Protein AF-A0A8X7VVK4-F1 (afdb_monomer)

Structure (mmCIF, N/CA/C/O backbone):
data_AF-A0A8X7VVK4-F1
#
_entry.id   AF-A0A8X7VVK4-F1
#
loop_
_atom_site.group_PDB
_atom_site.id
_atom_site.type_symbol
_atom_site.label_atom_id
_atom_site.label_alt_id
_atom_site.label_comp_id
_atom_site.label_asym_id
_atom_site.label_entity_id
_atom_site.label_seq_id
_atom_site.pdbx_PDB_ins_code
_atom_site.Cartn_x
_atom_site.Cartn_y
_atom_site.Cartn_z
_atom_site.occupancy
_atom_site.B_iso_or_equiv
_atom_site.auth_seq_id
_atom_site.auth_comp_id
_atom_site.auth_asym_id
_atom_site.auth_atom_id
_atom_site.pdbx_PDB_model_num
ATOM 1 N N . MET A 1 1 ? 16.502 -6.068 6.918 1.00 38.62 1 MET A N 1
ATOM 2 C CA . MET A 1 1 ? 16.015 -5.751 5.562 1.00 38.62 1 MET A CA 1
ATOM 3 C C . MET A 1 1 ? 16.418 -4.319 5.235 1.00 38.62 1 MET A C 1
ATOM 5 O O . MET A 1 1 ? 16.057 -3.418 5.979 1.00 38.62 1 MET A O 1
ATOM 9 N N . LYS A 1 2 ? 17.258 -4.122 4.217 1.00 39.16 2 LYS A N 1
ATOM 10 C CA . LYS A 1 2 ? 17.658 -2.821 3.658 1.00 39.16 2 LYS A CA 1
ATOM 11 C C . LYS A 1 2 ? 17.885 -3.064 2.168 1.00 39.16 2 LYS A C 1
ATOM 13 O O . LYS A 1 2 ? 18.867 -3.705 1.820 1.00 39.16 2 LYS A O 1
ATOM 18 N N . GLY A 1 3 ? 16.980 -2.604 1.322 1.00 45.78 3 GLY A N 1
ATOM 19 C CA . GLY A 1 3 ? 17.112 -2.715 -0.130 1.00 45.78 3 GLY A CA 1
ATOM 20 C C . GLY A 1 3 ? 15.787 -2.328 -0.763 1.00 45.78 3 GLY A C 1
ATOM 21 O O . GLY A 1 3 ? 14.798 -2.993 -0.491 1.00 45.78 3 GLY A O 1
ATOM 22 N N . GLY A 1 4 ? 15.754 -1.202 -1.477 1.00 51.59 4 GLY A N 1
ATOM 23 C CA . GLY A 1 4 ? 14.548 -0.658 -2.114 1.00 51.59 4 GLY A CA 1
ATOM 24 C C . GLY A 1 4 ? 14.309 0.824 -1.810 1.00 51.59 4 GLY A C 1
ATOM 25 O O . GLY A 1 4 ? 14.364 1.642 -2.713 1.00 51.59 4 GLY A O 1
ATOM 26 N N . TYR A 1 5 ? 14.176 1.214 -0.535 1.00 51.94 5 TYR A N 1
ATOM 27 C CA . TYR A 1 5 ? 13.741 2.578 -0.151 1.00 51.94 5 TYR A CA 1
ATOM 28 C C . TYR A 1 5 ? 14.646 3.746 -0.600 1.00 51.94 5 TYR A C 1
ATOM 30 O O . TYR A 1 5 ? 14.247 4.906 -0.580 1.00 51.94 5 TYR A O 1
ATOM 38 N N . VAL A 1 6 ? 15.907 3.479 -0.958 1.00 53.59 6 VAL A N 1
ATOM 39 C CA . VAL A 1 6 ? 16.821 4.519 -1.481 1.00 53.59 6 VAL A CA 1
ATOM 40 C C . VAL A 1 6 ? 16.624 4.721 -2.990 1.00 53.59 6 VAL A C 1
ATOM 42 O O . VAL A 1 6 ? 17.067 5.728 -3.541 1.00 53.59 6 VAL A O 1
ATOM 45 N N . GLU A 1 7 ? 15.969 3.780 -3.665 1.00 55.19 7 GLU A N 1
ATOM 46 C CA . GLU A 1 7 ? 15.733 3.763 -5.111 1.00 55.19 7 GLU A CA 1
ATOM 47 C C . GLU A 1 7 ? 14.411 4.446 -5.486 1.00 55.19 7 GLU A C 1
ATOM 49 O O . GLU A 1 7 ? 14.285 4.939 -6.606 1.00 55.19 7 GLU A O 1
ATOM 54 N N . ASP A 1 8 ? 13.515 4.648 -4.511 1.00 56.91 8 ASP A N 1
ATOM 55 C CA . ASP A 1 8 ? 12.306 5.483 -4.615 1.00 56.91 8 ASP A CA 1
ATOM 56 C C . ASP A 1 8 ? 12.612 6.932 -5.029 1.00 56.91 8 ASP A C 1
ATOM 58 O O . ASP A 1 8 ? 11.736 7.657 -5.501 1.00 56.91 8 ASP A O 1
ATOM 62 N N . LYS A 1 9 ? 13.868 7.374 -4.861 1.00 55.47 9 LYS A N 1
ATOM 63 C CA . LYS A 1 9 ? 14.325 8.715 -5.256 1.00 55.47 9 LYS A CA 1
ATOM 64 C C . LYS A 1 9 ? 14.237 8.958 -6.764 1.00 55.47 9 LYS A C 1
ATOM 66 O O . LYS A 1 9 ? 14.234 10.111 -7.193 1.00 55.47 9 LYS A O 1
ATOM 71 N N . TRP A 1 10 ? 14.216 7.897 -7.571 1.00 56.47 10 TRP A N 1
ATOM 72 C CA . TRP A 1 10 ? 14.170 7.996 -9.023 1.00 56.47 10 TRP A CA 1
ATOM 73 C C . TRP A 1 10 ? 12.754 7.764 -9.517 1.00 56.47 10 TRP A C 1
ATOM 75 O O . TRP A 1 10 ? 12.226 6.672 -9.376 1.00 56.47 10 TRP A O 1
ATOM 85 N N . VAL A 1 11 ? 12.172 8.757 -10.192 1.00 57.84 11 VAL A N 1
ATOM 86 C CA . VAL A 1 11 ? 10.806 8.680 -10.751 1.00 57.84 11 VAL A CA 1
ATOM 87 C C . VAL A 1 11 ? 10.636 7.535 -11.766 1.00 57.84 11 VAL A C 1
ATOM 89 O O . VAL A 1 11 ? 9.521 7.081 -11.999 1.00 57.84 11 VAL A O 1
ATOM 92 N N . GLN A 1 12 ? 11.728 7.045 -12.360 1.00 57.22 12 GLN A N 1
ATOM 93 C CA . GLN A 1 12 ? 11.722 5.964 -13.355 1.00 57.22 12 GLN A CA 1
ATOM 94 C C . GLN A 1 12 ? 12.023 4.570 -12.780 1.00 57.22 12 GLN A C 1
ATOM 96 O O . GLN A 1 12 ? 12.034 3.605 -13.537 1.00 57.22 12 GLN A O 1
ATOM 101 N N . GLY A 1 13 ? 12.237 4.462 -11.468 1.00 61.16 13 GLY A N 1
ATOM 102 C CA . GLY A 1 13 ? 12.552 3.205 -10.788 1.00 61.16 13 GLY A CA 1
ATOM 103 C C . GLY A 1 13 ? 14.032 2.847 -10.892 1.00 61.16 13 GLY A C 1
ATOM 104 O O . GLY A 1 13 ? 14.853 3.651 -11.337 1.00 61.16 13 GLY A O 1
ATOM 105 N N . CYS A 1 14 ? 14.371 1.643 -10.446 1.00 61.34 14 CYS A N 1
ATOM 106 C CA . CYS A 1 14 ? 15.685 1.028 -10.612 1.00 61.34 14 CYS A CA 1
ATOM 107 C C . CYS A 1 14 ? 15.613 -0.150 -11.598 1.00 61.34 14 CYS A C 1
ATOM 109 O O . CYS A 1 14 ? 14.528 -0.657 -11.891 1.00 61.34 14 CYS A O 1
ATOM 111 N N . GLU A 1 15 ? 16.773 -0.580 -12.100 1.00 61.91 15 GLU A N 1
ATOM 112 C CA . GLU A 1 15 ? 16.936 -1.781 -12.933 1.00 61.91 15 GLU A CA 1
ATOM 113 C C . GLU A 1 15 ? 16.760 -3.048 -12.078 1.00 61.91 15 GLU A C 1
ATOM 115 O O . GLU A 1 15 ? 17.711 -3.765 -11.779 1.00 61.91 15 GLU A O 1
ATOM 120 N N . ASN A 1 16 ? 15.537 -3.306 -11.621 1.00 65.19 16 ASN A N 1
ATOM 121 C CA . ASN A 1 16 ? 15.143 -4.659 -11.255 1.00 65.19 16 ASN A CA 1
ATOM 122 C C . ASN A 1 16 ? 14.612 -5.318 -12.522 1.00 65.19 16 ASN A C 1
ATOM 124 O O . ASN A 1 16 ? 13.587 -4.887 -13.032 1.00 65.19 16 ASN A O 1
ATOM 128 N N . ASP A 1 17 ? 15.302 -6.334 -13.031 1.00 68.62 17 ASP A N 1
ATOM 129 C CA . ASP A 1 17 ? 14.885 -7.051 -14.245 1.00 68.62 17 ASP A CA 1
ATOM 130 C C . ASP A 1 17 ? 14.065 -8.315 -13.935 1.00 68.62 17 ASP A C 1
ATOM 132 O O . ASP A 1 17 ? 13.498 -8.927 -14.836 1.00 68.62 17 ASP A O 1
ATOM 136 N N . ASP A 1 18 ? 1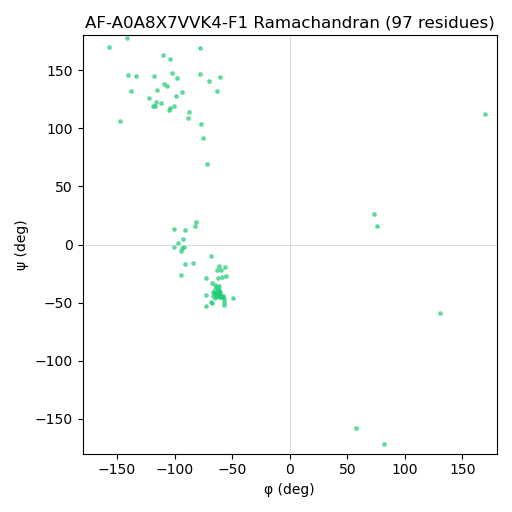3.928 -8.684 -12.659 1.00 79.81 18 ASP A N 1
ATOM 137 C CA . ASP A 1 18 ? 13.276 -9.925 -12.214 1.00 79.81 18 ASP A CA 1
ATOM 138 C C . ASP A 1 18 ? 11.737 -9.846 -12.130 1.00 79.81 18 ASP A C 1
ATOM 140 O O . ASP A 1 18 ? 11.091 -10.709 -11.535 1.00 79.81 18 ASP A O 1
ATOM 144 N N . TRP A 1 19 ? 11.110 -8.843 -12.756 1.00 84.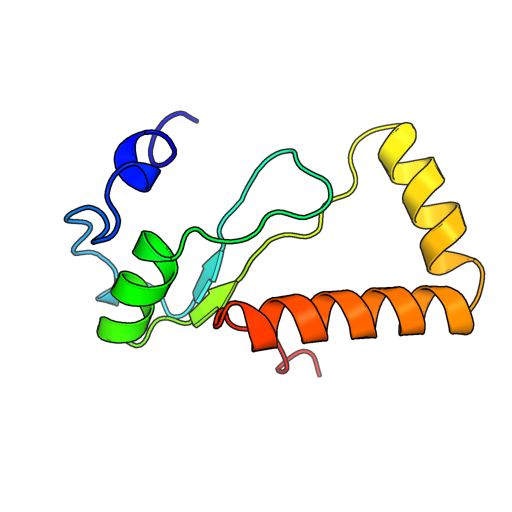31 19 TRP A N 1
ATOM 145 C CA . TRP A 1 19 ? 9.646 -8.694 -12.780 1.00 84.31 19 TRP A CA 1
ATOM 146 C C . TRP A 1 19 ? 8.922 -9.891 -13.401 1.00 84.31 19 TRP A C 1
ATOM 148 O O . TRP A 1 19 ? 7.800 -10.192 -13.018 1.00 84.31 19 TRP A O 1
ATOM 158 N N . TYR A 1 20 ? 9.570 -10.615 -14.316 1.00 83.44 20 TYR A N 1
ATOM 159 C CA . TYR A 1 20 ? 9.006 -11.814 -14.948 1.00 83.44 20 TYR A CA 1
ATOM 160 C C . TYR A 1 20 ? 8.839 -13.004 -13.986 1.00 83.44 20 TYR A C 1
ATOM 162 O O . TYR A 1 20 ? 8.246 -14.012 -14.366 1.00 83.44 20 TYR A O 1
ATOM 170 N N . LEU A 1 21 ? 9.381 -12.9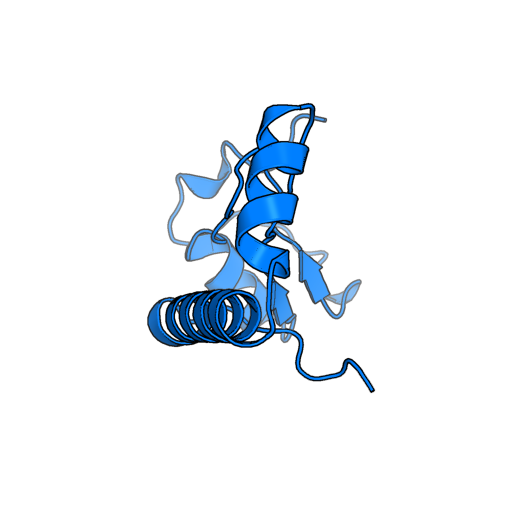22 -12.766 1.00 87.75 21 LEU A N 1
ATOM 171 C CA . LEU A 1 21 ? 9.262 -13.960 -11.740 1.00 87.75 21 LEU A CA 1
ATOM 172 C C . LEU A 1 21 ? 8.063 -13.753 -10.804 1.00 87.75 21 LEU A C 1
ATOM 174 O O . LEU A 1 21 ? 7.866 -14.568 -9.901 1.00 87.75 21 LEU A O 1
ATOM 178 N N . MET A 1 22 ? 7.288 -12.677 -10.973 1.00 86.38 22 MET A N 1
ATOM 179 C CA . MET A 1 22 ? 6.187 -12.336 -10.074 1.00 86.38 22 MET A CA 1
ATOM 180 C C . MET A 1 22 ? 4.968 -11.802 -10.824 1.00 86.38 22 MET A C 1
ATOM 182 O O . MET A 1 22 ? 5.096 -11.072 -11.798 1.00 86.38 22 MET A O 1
ATOM 186 N N . ASP A 1 23 ? 3.779 -12.108 -10.311 1.00 86.38 23 ASP A N 1
ATOM 187 C CA . ASP A 1 23 ? 2.515 -11.562 -10.823 1.00 86.38 23 ASP A CA 1
ATOM 188 C C . ASP A 1 23 ? 2.064 -10.314 -10.041 1.00 86.38 23 ASP A C 1
ATOM 190 O O . ASP A 1 23 ? 1.351 -9.452 -10.560 1.00 86.38 23 ASP A O 1
ATOM 194 N N . VAL A 1 24 ? 2.489 -10.212 -8.775 1.00 88.38 24 VAL A N 1
ATOM 195 C CA . VAL A 1 24 ? 2.099 -9.153 -7.838 1.00 88.38 24 VAL A CA 1
ATOM 196 C C . VAL A 1 24 ? 3.314 -8.679 -7.044 1.00 88.38 24 VAL A C 1
ATOM 198 O O . VAL A 1 24 ? 4.043 -9.480 -6.460 1.00 88.38 24 VAL A O 1
ATOM 201 N N . PHE A 1 25 ? 3.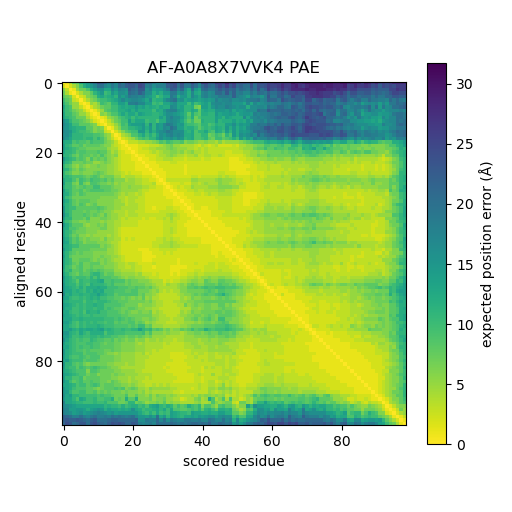490 -7.364 -6.972 1.00 88.56 25 PHE A N 1
ATOM 202 C CA . PHE A 1 25 ? 4.485 -6.683 -6.159 1.00 88.56 25 PHE A CA 1
ATOM 203 C C . PHE A 1 25 ? 3.800 -5.905 -5.033 1.00 88.56 25 PHE A C 1
ATOM 205 O O . PHE A 1 25 ? 2.964 -5.037 -5.274 1.00 88.56 25 PHE A O 1
ATOM 212 N N . VAL A 1 26 ? 4.161 -6.211 -3.788 1.00 88.75 26 VAL A N 1
ATOM 213 C CA . VAL A 1 26 ? 3.601 -5.560 -2.597 1.00 88.75 26 VAL A CA 1
ATOM 214 C C . VAL A 1 26 ? 4.631 -4.592 -2.027 1.00 88.75 26 VAL A C 1
ATOM 216 O O . VAL A 1 26 ? 5.691 -5.009 -1.557 1.00 88.75 26 VAL A O 1
ATOM 219 N N . TYR A 1 27 ? 4.316 -3.298 -2.047 1.00 87.56 27 TYR A N 1
ATOM 220 C CA . TYR A 1 27 ? 5.186 -2.258 -1.512 1.00 87.56 27 TYR A CA 1
ATOM 221 C C . TYR A 1 27 ? 4.915 -2.034 -0.019 1.00 87.56 27 TYR A C 1
ATOM 223 O O . TYR A 1 27 ? 3.878 -1.497 0.369 1.00 87.56 27 TYR A O 1
ATOM 231 N N . PHE A 1 28 ? 5.862 -2.462 0.815 1.00 84.62 28 PHE A N 1
ATOM 232 C CA . PHE A 1 28 ? 5.725 -2.526 2.271 1.00 84.62 28 PHE A CA 1
ATOM 233 C C . PHE A 1 28 ? 6.444 -1.370 2.984 1.00 84.62 28 PHE A C 1
ATOM 235 O O . PHE A 1 28 ? 7.493 -0.920 2.537 1.00 84.62 28 PHE A O 1
ATOM 242 N N . SER A 1 29 ? 5.904 -0.925 4.123 1.00 83.31 29 SER A N 1
ATOM 243 C CA . SER A 1 29 ? 6.534 -0.027 5.108 1.00 83.31 29 SER A CA 1
ATOM 244 C C . SER A 1 29 ? 5.864 -0.230 6.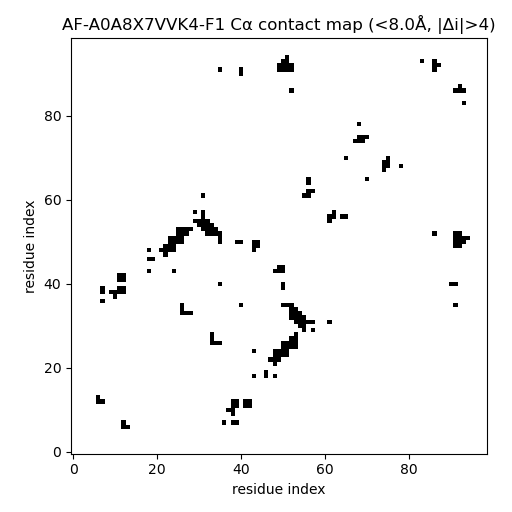475 1.00 83.31 29 SER A C 1
ATOM 246 O O . SER A 1 29 ? 4.815 -0.856 6.560 1.00 83.31 29 SER A O 1
ATOM 248 N N . HIS A 1 30 ? 6.436 0.339 7.539 1.00 86.12 30 HIS A N 1
ATOM 249 C CA . HIS A 1 30 ? 5.874 0.362 8.900 1.00 86.12 30 HIS A CA 1
ATOM 250 C C . HIS A 1 30 ? 4.819 1.470 9.117 1.00 86.12 30 HIS A C 1
ATOM 252 O O . HIS A 1 30 ? 4.578 1.921 10.232 1.00 86.12 30 HIS A O 1
ATOM 258 N N . SER A 1 31 ? 4.241 1.998 8.036 1.00 85.38 31 SER A N 1
ATOM 259 C CA . SER A 1 31 ? 3.227 3.058 8.090 1.00 85.38 31 SER A CA 1
ATOM 260 C C . SER A 1 31 ? 1.827 2.465 7.984 1.00 85.38 31 SER A C 1
ATOM 262 O O . SER A 1 31 ? 1.619 1.539 7.202 1.00 85.38 31 SER A O 1
ATOM 264 N N . LEU A 1 32 ? 0.864 3.045 8.713 1.00 85.44 32 LEU A N 1
ATOM 265 C CA . LEU A 1 32 ? -0.535 2.592 8.729 1.00 85.44 32 LEU A CA 1
ATOM 266 C C . LEU A 1 32 ? -1.103 2.394 7.318 1.00 85.44 32 LEU A C 1
ATOM 268 O O . LEU A 1 32 ? -1.709 1.372 7.025 1.00 85.44 32 LEU A O 1
ATOM 272 N N . VAL A 1 33 ? -0.865 3.372 6.444 1.00 87.56 33 VAL A N 1
ATOM 273 C CA . VAL A 1 33 ? -1.125 3.301 5.006 1.00 87.56 33 VAL A CA 1
ATOM 274 C C . VAL A 1 33 ? 0.195 3.560 4.297 1.00 87.56 33 VAL A C 1
ATOM 276 O O . VAL A 1 33 ? 0.847 4.576 4.538 1.00 87.56 33 VAL A O 1
ATOM 279 N N . THR A 1 34 ? 0.577 2.652 3.409 1.00 88.62 34 THR A N 1
ATOM 280 C CA . THR A 1 34 ? 1.775 2.761 2.584 1.00 88.62 34 THR A CA 1
ATOM 281 C C . THR A 1 34 ? 1.370 2.777 1.123 1.00 88.62 34 THR A C 1
ATOM 283 O O . THR A 1 34 ? 0.778 1.827 0.615 1.00 88.62 34 THR A O 1
ATOM 286 N N . ILE A 1 35 ? 1.709 3.873 0.453 1.00 87.38 35 ILE A N 1
ATOM 287 C CA . ILE A 1 35 ? 1.421 4.094 -0.960 1.00 87.38 35 ILE A CA 1
ATOM 288 C C . ILE A 1 35 ? 2.684 3.754 -1.764 1.00 87.38 35 ILE A C 1
ATOM 290 O O . ILE A 1 35 ? 3.748 4.296 -1.443 1.00 87.38 35 ILE A O 1
ATOM 294 N N . PRO A 1 36 ? 2.597 2.894 -2.795 1.00 87.25 36 PRO A N 1
ATOM 295 C CA . PRO A 1 36 ? 3.728 2.598 -3.662 1.00 87.25 36 PRO A CA 1
ATOM 296 C C . PRO A 1 36 ? 4.168 3.863 -4.415 1.00 87.25 36 PRO A C 1
ATOM 298 O O . PRO A 1 36 ? 3.329 4.567 -4.989 1.00 87.25 36 PRO A O 1
ATOM 301 N N . PRO A 1 37 ? 5.471 4.185 -4.437 1.00 86.12 37 PRO A N 1
ATOM 302 C CA . PRO A 1 37 ? 5.976 5.301 -5.218 1.00 86.12 37 PRO A CA 1
ATOM 303 C C . PRO A 1 37 ? 5.688 5.107 -6.719 1.00 86.12 37 PRO A C 1
ATOM 305 O O . PRO A 1 37 ? 5.828 3.986 -7.218 1.00 86.12 37 PRO A O 1
ATOM 308 N N . PRO A 1 38 ? 5.390 6.180 -7.483 1.00 84.50 38 PRO A N 1
ATOM 309 C CA . PRO A 1 38 ? 5.067 6.076 -8.911 1.00 84.50 38 PRO A CA 1
ATOM 310 C C . PRO A 1 38 ? 6.133 5.368 -9.747 1.00 84.50 38 PRO A C 1
ATOM 312 O O . PRO A 1 38 ? 5.834 4.798 -10.790 1.00 84.50 38 PRO A O 1
ATOM 315 N N . CYS A 1 39 ? 7.388 5.412 -9.308 1.00 83.19 39 CYS A N 1
ATOM 316 C CA . CYS A 1 39 ? 8.485 4.748 -9.982 1.00 83.19 39 CYS A CA 1
ATOM 317 C C . CYS A 1 39 ? 8.359 3.224 -9.985 1.00 83.19 39 CYS A C 1
ATOM 319 O O . CYS A 1 39 ? 8.560 2.603 -11.025 1.00 83.19 39 CYS A O 1
ATOM 321 N N . TRP A 1 40 ? 7.959 2.638 -8.858 1.00 82.00 40 TRP A N 1
ATOM 322 C CA . TRP A 1 40 ? 7.709 1.207 -8.740 1.00 82.00 40 TRP A CA 1
ATOM 323 C C . TRP A 1 40 ? 6.432 0.808 -9.460 1.00 82.00 40 TRP A C 1
ATOM 325 O O . TRP A 1 40 ? 6.451 -0.164 -10.210 1.00 82.00 40 TRP A O 1
ATOM 335 N N . THR A 1 41 ? 5.367 1.599 -9.308 1.00 85.56 41 THR A N 1
ATOM 336 C CA . THR A 1 41 ? 4.093 1.376 -10.003 1.00 85.56 41 THR A CA 1
ATOM 337 C C . THR A 1 41 ? 4.290 1.344 -11.517 1.00 85.56 41 THR A C 1
ATOM 339 O O . THR A 1 41 ? 3.945 0.365 -12.172 1.00 85.56 41 THR A O 1
ATOM 342 N N . ASN A 1 42 ? 4.947 2.364 -12.077 1.00 84.81 42 ASN A N 1
ATOM 343 C CA . ASN A 1 42 ? 5.178 2.456 -13.516 1.00 84.81 42 ASN A CA 1
ATOM 344 C C . ASN A 1 42 ? 6.053 1.319 -14.049 1.00 84.81 42 ASN A C 1
ATOM 346 O O . ASN A 1 42 ? 5.791 0.806 -15.137 1.00 84.81 42 ASN A O 1
ATOM 350 N N . THR A 1 43 ? 7.116 0.954 -13.331 1.00 85.50 43 THR A N 1
ATOM 351 C CA . THR A 1 43 ? 8.024 -0.104 -13.781 1.00 85.50 43 THR A CA 1
ATOM 352 C C . THR A 1 43 ? 7.329 -1.460 -13.743 1.00 85.50 43 THR A C 1
ATOM 354 O O . THR A 1 43 ? 7.292 -2.139 -14.763 1.00 85.50 43 THR A O 1
ATOM 357 N N . ALA A 1 44 ? 6.682 -1.815 -12.637 1.00 85.75 44 ALA A N 1
ATOM 358 C CA . ALA A 1 44 ? 5.929 -3.059 -12.525 1.00 85.75 44 ALA A CA 1
ATOM 359 C C . ALA A 1 44 ? 4.819 -3.177 -13.586 1.00 85.75 44 ALA A C 1
ATOM 361 O O . ALA A 1 44 ? 4.729 -4.194 -14.273 1.00 85.75 44 ALA A O 1
ATOM 362 N N . HIS A 1 45 ? 4.045 -2.107 -13.813 1.00 88.31 45 HIS A N 1
ATOM 363 C CA . HIS A 1 45 ? 2.993 -2.085 -14.837 1.00 88.31 45 HIS A CA 1
ATOM 364 C C . HIS A 1 45 ? 3.531 -2.292 -16.253 1.00 88.31 45 HIS A C 1
ATOM 366 O O . HIS A 1 45 ? 2.893 -2.978 -17.050 1.00 88.31 45 HIS A O 1
ATOM 372 N N . ARG A 1 46 ? 4.722 -1.768 -16.582 1.00 87.56 46 ARG A N 1
ATOM 373 C CA . ARG A 1 46 ? 5.375 -2.049 -17.878 1.00 87.56 46 ARG A CA 1
ATOM 374 C C . ARG A 1 46 ? 5.710 -3.525 -18.061 1.00 87.56 46 ARG A C 1
ATOM 376 O O . ARG A 1 46 ? 5.731 -3.995 -19.196 1.00 87.56 46 ARG A O 1
ATOM 383 N N . HIS A 1 47 ? 5.956 -4.237 -16.968 1.00 87.25 47 HIS A N 1
ATOM 384 C CA . HIS A 1 47 ? 6.222 -5.672 -16.967 1.00 87.25 47 HIS A CA 1
ATOM 385 C C . HIS A 1 47 ? 4.962 -6.525 -16.747 1.00 87.25 47 HIS A C 1
ATOM 387 O O . HIS A 1 47 ? 5.068 -7.746 -16.689 1.00 87.25 47 HIS A O 1
ATOM 393 N N . GLY A 1 48 ? 3.771 -5.915 -16.676 1.00 88.31 48 GLY A N 1
ATOM 394 C CA . GLY A 1 48 ? 2.504 -6.624 -16.472 1.00 88.31 48 GLY A CA 1
ATOM 395 C C . GLY A 1 48 ? 2.269 -7.105 -15.036 1.00 88.31 48 GLY A C 1
ATOM 396 O O . GLY A 1 48 ? 1.396 -7.939 -14.818 1.00 88.31 48 GLY A O 1
ATOM 397 N N . VAL A 1 49 ? 3.029 -6.585 -14.072 1.00 90.19 49 VAL A N 1
ATOM 398 C CA . VAL A 1 49 ? 2.950 -6.945 -12.651 1.00 90.19 49 VAL A CA 1
ATOM 399 C C . VAL A 1 49 ? 2.008 -5.983 -11.928 1.00 90.19 49 VAL A C 1
ATOM 401 O O . VAL A 1 49 ? 2.157 -4.766 -12.065 1.00 90.19 49 VAL A O 1
ATOM 404 N N . LYS A 1 50 ? 1.062 -6.508 -11.138 1.00 89.06 50 LYS A N 1
ATOM 405 C CA . LYS A 1 50 ? 0.188 -5.684 -10.279 1.00 89.06 50 LYS A CA 1
ATOM 406 C C . LYS A 1 50 ? 0.993 -5.093 -9.119 1.00 89.06 50 LYS A C 1
ATOM 408 O O . LYS A 1 50 ? 1.806 -5.799 -8.528 1.00 89.06 50 LYS A O 1
ATOM 413 N N . VAL A 1 51 ? 0.736 -3.846 -8.733 1.00 89.69 51 VAL A N 1
ATOM 414 C CA . VAL A 1 51 ? 1.395 -3.195 -7.587 1.00 89.69 51 VAL A CA 1
ATOM 415 C C . VAL A 1 51 ? 0.399 -2.841 -6.506 1.00 89.69 51 VAL A C 1
ATOM 417 O O . VAL A 1 51 ? -0.471 -2.004 -6.719 1.00 89.69 51 VAL A O 1
ATOM 420 N N . LEU A 1 52 ? 0.587 -3.414 -5.320 1.00 88.62 52 LEU A N 1
ATOM 421 C CA . LEU A 1 52 ? -0.248 -3.161 -4.151 1.00 88.62 52 LEU A CA 1
ATOM 422 C C . LEU A 1 52 ? 0.498 -2.299 -3.128 1.00 88.62 52 LEU A C 1
ATOM 424 O O . LEU A 1 52 ? 1.666 -2.545 -2.818 1.00 88.62 52 LEU A O 1
ATOM 428 N N . GLY A 1 53 ? -0.200 -1.314 -2.566 1.00 88.44 53 GLY A N 1
ATOM 429 C CA . GLY A 1 53 ? 0.198 -0.686 -1.306 1.00 88.44 53 GLY A CA 1
ATOM 430 C C . GLY A 1 53 ? -0.165 -1.560 -0.106 1.00 88.44 53 GLY A C 1
ATOM 431 O O . GLY A 1 53 ? -0.920 -2.524 -0.230 1.00 88.44 53 GLY A O 1
ATOM 432 N N . THR A 1 54 ? 0.340 -1.214 1.076 1.00 89.88 54 THR A N 1
ATOM 433 C CA . THR A 1 54 ? 0.016 -1.944 2.310 1.00 89.88 54 THR A CA 1
ATOM 434 C C . THR A 1 54 ? -0.748 -1.076 3.293 1.00 89.88 54 THR A C 1
ATOM 436 O O . THR A 1 54 ? -0.337 0.042 3.596 1.00 89.88 54 THR A O 1
ATOM 439 N N . PHE A 1 55 ? -1.827 -1.622 3.846 1.00 89.56 55 PHE A N 1
ATOM 440 C CA . PHE A 1 55 ? -2.445 -1.131 5.072 1.00 89.56 55 PHE A CA 1
ATOM 441 C C . PHE A 1 55 ? -2.063 -2.081 6.203 1.00 89.56 55 PHE A C 1
ATOM 443 O O . PHE A 1 55 ? -2.392 -3.267 6.140 1.00 89.56 55 PHE A O 1
ATOM 450 N N . ILE A 1 56 ? -1.342 -1.591 7.209 1.00 90.19 56 ILE A N 1
ATOM 451 C CA . ILE A 1 56 ? -0.897 -2.422 8.330 1.00 90.19 56 ILE A CA 1
ATOM 452 C C . ILE A 1 56 ? -1.161 -1.734 9.659 1.00 90.19 56 ILE A C 1
ATOM 454 O O . ILE A 1 56 ? -1.023 -0.526 9.799 1.00 90.19 56 ILE A O 1
ATOM 458 N N . THR A 1 57 ? -1.504 -2.515 10.670 1.00 89.75 57 THR A N 1
ATOM 459 C CA . THR A 1 57 ? -1.678 -2.021 12.035 1.00 89.75 57 THR A CA 1
ATOM 460 C C . THR A 1 57 ? -0.643 -2.680 12.927 1.00 89.75 57 THR A C 1
ATOM 462 O O . THR A 1 57 ? -0.606 -3.908 13.008 1.00 89.75 57 THR A O 1
ATOM 465 N N . GLU A 1 58 ? 0.179 -1.889 13.609 1.00 86.94 58 GLU A N 1
ATOM 466 C CA . GLU A 1 58 ? 1.238 -2.404 14.476 1.00 86.94 58 GLU A CA 1
ATOM 467 C C . GLU A 1 58 ? 1.014 -1.986 15.936 1.00 86.94 58 GLU A C 1
ATOM 469 O O . GLU A 1 58 ? 0.558 -0.878 16.221 1.00 86.94 58 GLU A O 1
ATOM 474 N N . TRP A 1 59 ? 1.374 -2.876 16.864 1.00 90.69 59 TRP A N 1
ATOM 475 C CA . TRP A 1 59 ? 1.395 -2.617 18.311 1.00 90.69 59 TRP A CA 1
ATOM 476 C C . TRP A 1 59 ? 0.043 -2.169 18.902 1.00 90.69 59 TRP A C 1
ATOM 478 O O . TRP A 1 59 ? -1.032 -2.464 18.371 1.00 90.69 59 TRP A O 1
ATOM 488 N N . ASP A 1 60 ? 0.092 -1.502 20.056 1.00 89.19 60 ASP A N 1
ATOM 489 C CA . ASP A 1 60 ? -1.096 -1.055 20.785 1.00 89.19 60 ASP A CA 1
ATOM 490 C C . ASP A 1 60 ? -1.861 0.053 20.040 1.00 89.19 60 ASP A C 1
ATOM 492 O O . ASP A 1 60 ? -3.093 0.075 20.067 1.00 89.19 60 ASP A O 1
ATOM 496 N N . GLU A 1 61 ? -1.160 0.926 19.309 1.00 85.94 61 GLU A N 1
ATOM 497 C CA . GLU A 1 61 ? -1.776 1.961 18.464 1.00 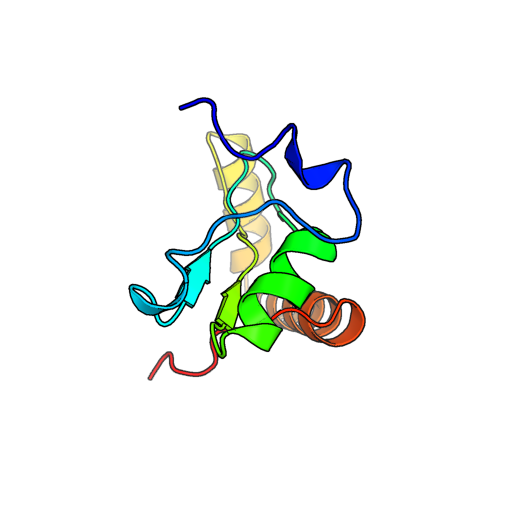85.94 61 GLU A CA 1
AT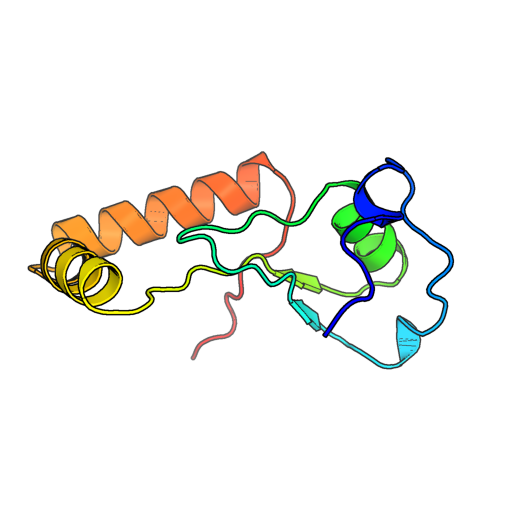OM 498 C C . GLU A 1 61 ? -2.564 1.348 17.299 1.00 85.94 61 GLU A C 1
ATOM 500 O O . GLU A 1 61 ? -3.699 1.746 17.020 1.00 85.94 61 GLU A O 1
ATOM 505 N N . GLY A 1 62 ? -2.012 0.313 16.661 1.00 86.44 62 GLY A N 1
ATOM 506 C CA . GLY A 1 62 ? -2.705 -0.454 15.635 1.00 86.44 62 GLY A CA 1
ATOM 507 C C . GLY A 1 62 ? -3.957 -1.140 16.176 1.00 86.44 62 GLY A C 1
ATOM 508 O O . GLY A 1 62 ? -5.003 -1.118 15.531 1.00 86.44 62 GLY A O 1
ATOM 509 N N . LYS A 1 63 ? -3.898 -1.674 17.402 1.00 87.81 63 LYS A N 1
ATOM 510 C CA . LYS A 1 63 ? -5.068 -2.266 18.064 1.00 87.81 63 LYS A CA 1
ATOM 511 C C . LYS A 1 63 ? -6.170 -1.233 18.315 1.00 87.81 63 LYS A C 1
ATOM 513 O O . LYS A 1 63 ? -7.338 -1.533 18.080 1.00 87.81 63 LYS A O 1
ATOM 518 N N . ALA A 1 64 ? -5.818 -0.029 18.768 1.00 90.06 64 ALA A N 1
ATOM 519 C CA . ALA A 1 64 ? -6.777 1.062 18.940 1.00 90.06 64 ALA A CA 1
ATOM 520 C C . ALA A 1 64 ? -7.419 1.470 17.601 1.00 90.06 64 ALA A C 1
ATOM 522 O O . ALA A 1 64 ? -8.641 1.586 17.522 1.00 90.06 64 ALA A O 1
ATOM 523 N N . THR A 1 65 ? -6.609 1.577 16.546 1.00 88.56 65 THR A N 1
ATOM 524 C CA . THR A 1 65 ? -7.067 1.904 15.186 1.00 88.56 65 THR A CA 1
ATOM 525 C C . THR A 1 65 ? -8.024 0.842 14.639 1.00 88.56 65 THR A C 1
ATOM 527 O O . THR A 1 65 ? -9.088 1.175 14.125 1.00 88.56 65 THR A O 1
ATOM 530 N N . CYS A 1 66 ? -7.708 -0.447 14.812 1.00 89.19 66 CYS A N 1
ATOM 531 C CA . CYS A 1 66 ? -8.599 -1.548 14.436 1.00 89.19 66 CYS A CA 1
ATOM 532 C C . CYS A 1 66 ? -9.920 -1.515 15.205 1.00 89.19 66 CYS A C 1
ATOM 534 O O . CYS A 1 66 ? -10.967 -1.766 14.616 1.00 89.19 66 CYS A O 1
ATOM 536 N N . ASN A 1 67 ? -9.894 -1.202 16.504 1.00 90.81 67 ASN A N 1
ATOM 537 C CA . ASN A 1 67 ? -11.118 -1.115 17.301 1.00 90.81 67 ASN A CA 1
ATOM 538 C C . ASN A 1 67 ? -12.055 -0.010 16.799 1.00 90.81 67 ASN A C 1
ATOM 540 O O . ASN A 1 67 ? -13.266 -0.198 16.830 1.00 90.81 67 ASN A O 1
ATOM 544 N N . GLU A 1 68 ? -11.517 1.123 16.342 1.00 90.25 68 GLU A N 1
ATOM 545 C CA . GLU A 1 68 ? -12.305 2.206 15.745 1.00 90.25 68 GLU A CA 1
ATOM 546 C C 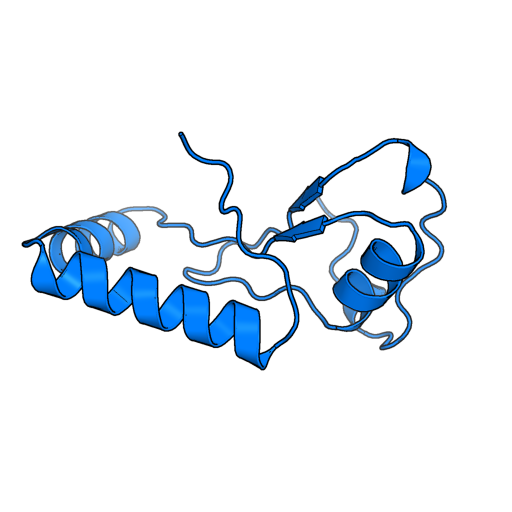. GLU A 1 68 ? -12.809 1.823 14.348 1.00 90.25 68 GLU A C 1
ATOM 548 O O . GLU A 1 68 ? -14.014 1.849 14.090 1.00 90.25 68 GLU A O 1
ATOM 553 N N . MET A 1 69 ? -11.898 1.398 13.469 1.00 89.88 69 MET A N 1
ATOM 554 C CA . MET A 1 69 ? -12.193 1.056 12.076 1.00 89.88 69 MET A CA 1
ATOM 555 C C . MET A 1 69 ? -13.188 -0.100 11.947 1.00 89.88 69 MET A C 1
ATOM 557 O O . MET A 1 69 ? -14.056 -0.065 11.082 1.00 89.88 69 MET A O 1
ATOM 561 N N . LEU A 1 70 ? -13.073 -1.118 12.799 1.00 90.50 70 LEU A N 1
ATOM 562 C CA . LEU A 1 70 ? -13.903 -2.324 12.761 1.00 90.50 70 LEU A CA 1
ATOM 563 C C . LEU A 1 70 ? -15.036 -2.289 13.797 1.00 90.50 70 LEU A C 1
ATOM 565 O O . LEU A 1 70 ? -15.653 -3.320 14.063 1.00 90.50 70 LEU A O 1
ATOM 569 N N . SER A 1 71 ? -15.308 -1.123 14.397 1.00 90.62 71 SER A N 1
ATOM 570 C CA . SER A 1 71 ? -16.338 -0.973 15.434 1.00 90.62 71 SER A CA 1
ATOM 571 C C . SER A 1 71 ? -17.736 -1.333 14.928 1.00 90.62 71 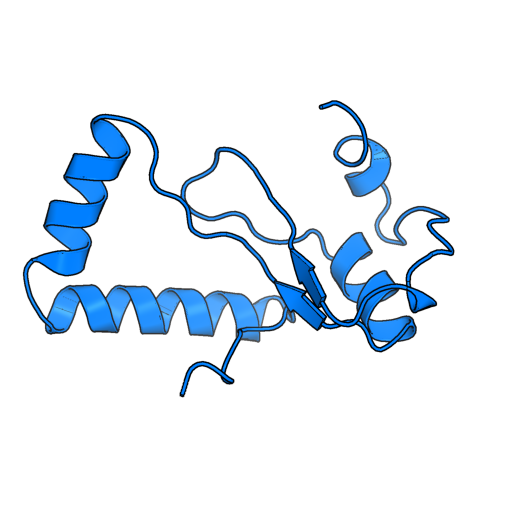SER A C 1
ATOM 573 O O . SER A 1 71 ? -18.472 -2.058 15.599 1.00 90.62 71 SER A O 1
ATOM 575 N N . THR A 1 72 ? -18.102 -0.850 13.740 1.00 93.19 72 THR A N 1
ATOM 576 C CA . THR A 1 72 ? -19.342 -1.201 13.037 1.00 93.19 72 THR A CA 1
ATOM 577 C C . THR A 1 72 ? -19.090 -1.323 11.534 1.00 93.19 72 THR A C 1
ATOM 579 O O . THR A 1 72 ? -17.978 -1.118 11.042 1.00 93.19 72 THR A O 1
ATOM 582 N N . LYS A 1 73 ? -20.135 -1.681 10.780 1.00 92.50 73 LYS A N 1
ATOM 583 C CA . LYS A 1 73 ? -20.042 -1.812 9.325 1.00 92.50 73 LYS A CA 1
ATOM 584 C C . LYS A 1 73 ? -19.761 -0.466 8.650 1.00 92.50 73 LYS A C 1
ATOM 586 O O . LYS A 1 73 ? -19.056 -0.435 7.648 1.00 92.50 73 LYS A O 1
ATOM 591 N N . GLU A 1 74 ? -20.302 0.625 9.184 1.00 93.75 74 GLU A N 1
ATOM 592 C CA . GLU A 1 74 ? -20.231 1.947 8.563 1.00 93.75 74 GLU A CA 1
ATOM 593 C C . GLU A 1 74 ? -18.797 2.515 8.538 1.00 93.75 74 GLU A C 1
ATOM 595 O O . GLU A 1 74 ? -18.343 2.865 7.448 1.00 93.75 74 GLU A O 1
ATOM 600 N N . PRO A 1 75 ? -18.026 2.552 9.649 1.00 90.25 75 PRO A N 1
ATOM 601 C CA . PRO A 1 75 ? -16.616 2.926 9.613 1.00 90.25 75 PRO A CA 1
ATOM 602 C C . PRO A 1 75 ? -15.801 1.981 8.734 1.00 90.25 75 PRO A C 1
ATOM 604 O O . PRO A 1 75 ? -15.049 2.456 7.890 1.00 90.25 75 PRO A O 1
ATOM 607 N N . ALA A 1 76 ? -15.992 0.662 8.854 1.00 90.88 76 ALA A N 1
ATOM 608 C CA . ALA A 1 76 ? -15.234 -0.310 8.067 1.00 90.88 76 ALA A CA 1
ATOM 609 C C . ALA A 1 76 ? -15.407 -0.081 6.557 1.00 90.88 76 ALA A C 1
ATOM 611 O O . ALA A 1 76 ? -14.428 -0.073 5.809 1.00 90.88 76 ALA A O 1
ATOM 612 N N . GLN A 1 77 ? -16.645 0.168 6.123 1.00 92.38 77 GLN A N 1
ATOM 613 C CA . GLN A 1 77 ? -16.950 0.490 4.736 1.00 92.38 77 GLN A CA 1
ATOM 614 C C . GLN A 1 77 ? -16.350 1.840 4.322 1.00 92.38 77 GLN A C 1
ATOM 616 O O . GLN A 1 77 ? -15.725 1.917 3.270 1.00 92.38 77 GLN A O 1
ATOM 621 N N . MET A 1 78 ? -16.461 2.875 5.161 1.00 93.50 78 MET A N 1
ATOM 622 C CA . MET A 1 78 ? -15.853 4.182 4.892 1.00 93.50 78 MET A CA 1
ATOM 623 C C . MET A 1 78 ? -14.335 4.068 4.685 1.00 93.50 78 MET A C 1
ATOM 625 O O . MET A 1 78 ? -13.805 4.627 3.729 1.00 93.50 78 MET A O 1
ATOM 629 N N . TYR A 1 79 ? -13.619 3.344 5.551 1.00 90.38 79 TYR A N 1
ATOM 630 C CA . TYR A 1 79 ? -12.174 3.147 5.403 1.00 90.38 79 TYR A CA 1
ATOM 631 C C . TYR A 1 79 ? -11.832 2.376 4.123 1.00 90.38 79 TYR A C 1
ATOM 633 O O . TYR A 1 79 ? -10.922 2.783 3.404 1.00 90.38 79 TYR A O 1
ATOM 641 N N . ALA A 1 80 ? -12.577 1.312 3.804 1.00 90.88 80 ALA A N 1
ATOM 642 C CA . ALA A 1 80 ? -12.389 0.560 2.563 1.00 90.88 80 ALA A CA 1
ATOM 643 C C . ALA A 1 80 ? -12.597 1.441 1.317 1.00 90.88 80 ALA A C 1
ATOM 645 O O . ALA A 1 80 ? -11.764 1.427 0.414 1.00 90.88 80 ALA A O 1
ATOM 646 N N . GLU A 1 81 ? -13.650 2.264 1.297 1.00 92.62 81 GLU A N 1
ATOM 647 C CA . GLU A 1 81 ? -13.927 3.206 0.206 1.00 92.62 81 GLU A CA 1
ATOM 648 C C . GLU A 1 81 ? -12.793 4.226 0.040 1.00 92.62 81 GLU A C 1
ATOM 650 O O . GLU A 1 81 ? -12.331 4.457 -1.075 1.00 92.62 81 GLU A O 1
ATOM 655 N N . ARG A 1 82 ? -12.270 4.787 1.138 1.00 92.19 82 ARG A N 1
ATOM 656 C CA . ARG A 1 82 ? -11.137 5.729 1.076 1.00 92.19 82 ARG A CA 1
ATOM 657 C C . ARG A 1 82 ? -9.851 5.090 0.573 1.00 92.19 82 ARG A C 1
ATOM 659 O O . ARG A 1 82 ? -9.110 5.728 -0.171 1.00 92.19 82 ARG A O 1
ATOM 666 N N . LEU A 1 83 ? -9.572 3.850 0.964 1.00 90.38 83 LEU A N 1
ATOM 667 C CA . LEU A 1 83 ? -8.403 3.123 0.470 1.00 90.38 83 LEU A CA 1
ATOM 668 C C . LEU A 1 83 ? -8.529 2.824 -1.032 1.00 90.38 83 LEU A C 1
ATOM 670 O O . LEU A 1 83 ? -7.566 3.035 -1.769 1.00 90.38 83 LEU A O 1
ATOM 674 N N . ALA A 1 84 ? -9.720 2.437 -1.497 1.00 89.75 84 ALA A N 1
ATOM 675 C CA . ALA A 1 84 ? -10.007 2.227 -2.917 1.00 89.75 84 ALA A CA 1
ATOM 676 C C . ALA A 1 84 ? -9.902 3.528 -3.742 1.00 89.75 84 ALA A C 1
ATOM 678 O O . ALA A 1 84 ? -9.328 3.548 -4.835 1.00 89.75 84 ALA A O 1
ATOM 679 N N . GLU A 1 85 ? -10.396 4.651 -3.206 1.00 91.56 85 GLU A N 1
ATOM 680 C CA . GLU A 1 85 ? -10.238 5.981 -3.812 1.00 91.56 85 GLU A CA 1
ATOM 681 C C . GLU A 1 85 ? -8.757 6.376 -3.941 1.00 91.56 85 GLU A C 1
ATOM 683 O O . GLU A 1 85 ? -8.344 6.924 -4.968 1.00 91.56 85 GLU A O 1
ATOM 688 N N . LEU A 1 86 ? -7.937 6.087 -2.925 1.00 88.88 86 LEU A N 1
ATOM 689 C CA . LEU A 1 86 ? -6.494 6.342 -2.964 1.00 88.88 86 LEU A CA 1
ATOM 690 C C . LEU A 1 86 ? -5.797 5.494 -4.031 1.00 88.88 86 LEU A C 1
ATOM 692 O O . LEU A 1 86 ? -5.027 6.044 -4.816 1.00 88.88 86 LEU A O 1
ATOM 696 N N . ALA A 1 87 ? -6.102 4.196 -4.101 1.00 87.75 87 ALA A N 1
ATOM 697 C CA . ALA A 1 87 ? -5.570 3.305 -5.133 1.00 87.75 87 ALA A CA 1
ATOM 698 C C . ALA A 1 87 ? -5.911 3.810 -6.540 1.00 87.75 87 ALA A C 1
ATOM 700 O O . ALA A 1 87 ? -5.026 4.019 -7.371 1.00 87.75 87 ALA A O 1
ATOM 701 N N . THR A 1 88 ? -7.185 4.142 -6.764 1.00 88.31 88 THR A N 1
ATOM 702 C CA . THR A 1 88 ? -7.672 4.641 -8.055 1.00 88.31 88 THR A CA 1
ATOM 703 C C . THR A 1 88 ? -7.040 5.983 -8.435 1.00 88.31 88 THR A C 1
ATOM 705 O O . THR A 1 88 ? -6.631 6.174 -9.579 1.00 88.31 88 THR A O 1
ATOM 708 N N . SER A 1 89 ? -6.948 6.929 -7.496 1.00 87.50 89 SER A N 1
ATOM 709 C CA . SER A 1 89 ? -6.427 8.277 -7.774 1.00 87.50 89 SER A CA 1
ATOM 710 C C . SER A 1 89 ? -4.916 8.318 -7.997 1.00 87.50 89 SER A C 1
ATOM 712 O O . SER A 1 89 ? -4.435 9.179 -8.734 1.00 87.50 89 SER A O 1
ATOM 714 N N . LEU A 1 90 ? -4.172 7.395 -7.384 1.00 83.69 90 LEU A N 1
ATOM 715 C CA . LEU A 1 90 ? -2.712 7.318 -7.478 1.00 83.69 90 LEU A CA 1
ATOM 716 C C . LEU A 1 90 ? -2.234 6.243 -8.463 1.00 83.69 90 LEU A C 1
ATOM 718 O O . LEU A 1 90 ? -1.034 6.137 -8.711 1.00 83.69 90 LEU A O 1
ATOM 722 N N . GLY A 1 91 ? -3.167 5.499 -9.062 1.00 81.44 91 GLY A N 1
ATOM 723 C CA . GLY A 1 91 ? -2.911 4.586 -10.170 1.00 81.44 91 GLY A CA 1
ATOM 724 C C . GLY A 1 91 ? -2.175 3.310 -9.775 1.00 81.44 91 GLY A C 1
ATOM 725 O O . GLY A 1 91 ? -1.481 2.757 -10.620 1.00 81.44 91 GLY A O 1
ATOM 726 N N . PHE A 1 92 ? -2.294 2.858 -8.525 1.00 82.62 92 PHE A N 1
ATOM 727 C CA . PHE A 1 92 ? -1.809 1.541 -8.100 1.00 82.62 92 PHE A CA 1
ATOM 728 C C . PHE A 1 92 ? -2.975 0.561 -7.940 1.00 82.62 92 PHE A C 1
ATOM 730 O O . PHE A 1 92 ? -4.132 0.970 -7.836 1.00 82.62 92 PHE A O 1
ATOM 737 N N . ASP A 1 93 ? -2.677 -0.734 -7.976 1.00 82.06 93 ASP A N 1
ATOM 738 C CA . ASP A 1 93 ? -3.698 -1.771 -8.006 1.00 82.06 93 ASP A CA 1
ATOM 739 C C . ASP A 1 93 ? -4.305 -1.995 -6.616 1.00 82.06 93 ASP A C 1
ATOM 741 O O . ASP A 1 93 ? -3.649 -1.895 -5.577 1.00 82.06 93 ASP A O 1
ATOM 745 N N . GLU A 1 94 ? -5.587 -2.336 -6.615 1.00 72.56 94 GLU A N 1
ATOM 746 C CA . GLU A 1 94 ? -6.287 -2.889 -5.464 1.00 72.56 94 GLU A CA 1
ATOM 747 C C . GLU A 1 94 ? -6.580 -4.366 -5.743 1.00 72.56 94 GLU A C 1
ATOM 749 O O . GLU A 1 94 ? -6.946 -4.738 -6.864 1.00 72.56 94 GLU A O 1
ATOM 754 N N . ASP A 1 95 ? -6.395 -5.226 -4.743 1.00 64.62 95 ASP A N 1
ATOM 755 C CA . ASP A 1 95 ? -6.700 -6.644 -4.894 1.00 64.62 95 ASP A CA 1
ATOM 756 C C . ASP A 1 95 ? -8.218 -6.863 -4.805 1.00 64.62 95 ASP A C 1
ATOM 758 O O . ASP A 1 95 ? -8.814 -6.789 -3.730 1.00 64.62 95 ASP A O 1
ATOM 762 N N . LYS A 1 96 ? -8.856 -7.084 -5.960 1.00 60.03 96 LYS A N 1
ATOM 763 C CA . LYS A 1 96 ? -10.298 -7.372 -6.072 1.00 60.03 96 LYS A CA 1
ATOM 764 C C . LYS A 1 96 ? -10.612 -8.865 -6.096 1.00 60.03 96 LYS A C 1
ATOM 766 O O . LYS A 1 96 ? -11.789 -9.216 -6.134 1.00 60.03 96 LYS A O 1
ATOM 771 N N . ASP A 1 97 ? -9.594 -9.724 -6.084 1.00 50.66 97 ASP A N 1
ATOM 772 C CA . ASP A 1 97 ? -9.742 -11.162 -6.325 1.00 50.66 97 ASP A CA 1
ATOM 773 C C . ASP A 1 97 ? -9.969 -11.967 -5.024 1.00 50.66 97 ASP A C 1
ATOM 775 O O . ASP A 1 97 ? -9.930 -13.198 -5.028 1.00 50.66 97 ASP A O 1
ATOM 779 N N . ILE A 1 98 ? -10.263 -11.295 -3.902 1.00 44.97 98 ILE A N 1
ATOM 780 C CA . ILE A 1 98 ? -10.661 -11.951 -2.649 1.00 44.97 98 ILE A CA 1
ATOM 781 C C . ILE A 1 98 ? -12.120 -12.430 -2.779 1.00 44.97 98 ILE A C 1
ATOM 783 O O . ILE A 1 98 ? -13.066 -11.683 -2.517 1.00 44.97 98 ILE A O 1
ATOM 787 N N . HIS A 1 99 ? -12.283 -13.680 -3.225 1.00 35.88 99 HIS A N 1
ATOM 788 C CA . HIS A 1 99 ? -13.530 -14.455 -3.179 1.00 35.88 99 HIS A CA 1
ATOM 789 C C . HIS A 1 99 ? -13.771 -15.109 -1.816 1.00 35.88 99 HIS A C 1
ATOM 791 O O . HIS A 1 99 ? -12.806 -15.652 -1.231 1.00 35.88 99 HIS A O 1
#

Radius of gyration: 15.1 Å; Cα contacts (8 Å, |Δi|>4): 114; chains: 1; bounding box: 38×23×39 Å

Nearest PDB structures (foldseek):
  4mnl-assembly1_A  TM=7.077E-01  e=1.908E+00  Cycas revoluta
  3wij-assembly1_A  TM=7.052E-01  e=2.184E+00  Cycas revoluta
  2fi9-assembly1_A  TM=4.825E-01  e=4.916E+00  Bartonella henselae str. Houston-1
  6dgc-assembly1_B  TM=3.311E-01  e=8.443E+00  Sulfolobus sp. L00 11

Solvent-accessible surface area (backbone atoms only — not comparable to full-atom values): 5956 Å² total; per-residue (Å²): 141,88,83,59,82,81,44,68,79,33,75,77,36,67,94,71,82,67,49,88,80,47,65,67,45,77,39,78,64,99,39,58,70,26,77,59,53,67,12,56,39,54,48,35,49,76,63,69,20,44,35,29,51,34,77,49,70,60,71,70,66,21,52,53,50,48,53,58,38,63,64,47,71,66,49,37,48,51,53,51,52,53,53,51,51,49,26,64,75,71,68,39,47,74,91,79,81,83,124

Secondary structure (DSSP, 8-state):
--SSTTTTTSTT-----GGGG-SEEEE--SSSEEPPPHHHHHHHHHTT-EEEEEE---HHHHHHHHHHHTSSHHHHHHHHHHHHHHHHHHT-B------

Organism: Brassica carinata (NCBI:txid52824)

Mean predicted aligned error: 7.47 Å

pLDDT: mean 80.32, std 14.82, range [35.88, 93.75]

Foldseek 3Di:
DDDQPVQLVDLQGDPPVCLVVAQEDEDDDPDQWFDDRNNVQVVNVVSNHAYHTDHDADDPRSVVVCCQCVVDPVSVVVVVVVRVVVCVVSVGDDPPPPD

InterPro domains:
  IPR005201 Cytosolic endo-beta-N-acetylglucosaminidase, TIM barrel domain [PF03644] (18-93)
  IPR032979 Cytosolic endo-beta-N-acetylglucosaminidase [PTHR13246] (1-93)

Sequence (99 aa):
MKGGYVEDKWVQGCENDDWYLMDVFVYFSHSLVTIPPPCWTNTAHRHGVKVLGTFITEWDEGKATCNEMLSTKEPAQMYAERLAELATSLGFDEDKDIH